Protein AF-A0A0J0YBT5-F1 (afdb_monomer_lite)

Foldseek 3Di:
DDDDDDDDDDDDPDDPVVVQQQVQFPQNVCVPDPVVVVKAWDDFPRDGHDPPGDTDIDD

Secondary structure (DSSP, 8-state):
------------SS-HHHHHHHHT-GGGHHHHS-GGG--EEEE--SSPP-TT---EEE-

Sequence (59 aa):
MKLYKKETVQHVNASLEECWAFFSSPSNLQKITPETMGFEITDFDNKSMYAGQIIQYKV

pLDDT: mean 92.53, std 4.09, range [70.25, 97.69]

Structure (mmCIF, N/CA/C/O backbone):
data_AF-A0A0J0YBT5-F1
#
_entr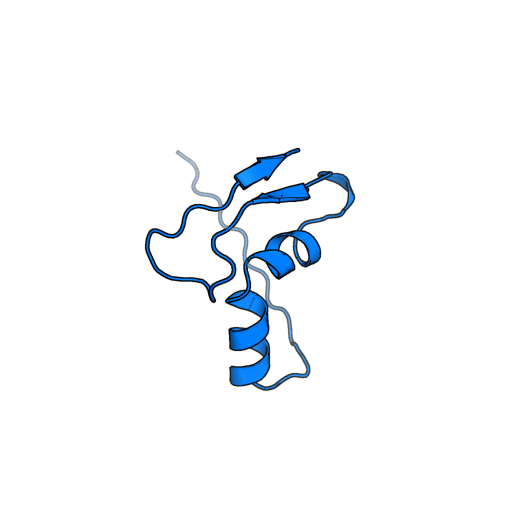y.id   AF-A0A0J0YBT5-F1
#
loop_
_atom_site.group_PDB
_atom_site.id
_atom_site.type_symbol
_atom_site.label_atom_id
_atom_site.label_alt_id
_atom_site.label_comp_id
_atom_site.label_asym_id
_atom_site.label_entity_id
_atom_site.label_seq_id
_atom_site.pdbx_PDB_ins_code
_atom_site.Cartn_x
_atom_site.Cartn_y
_atom_site.Cartn_z
_atom_site.occupancy
_atom_site.B_iso_or_equiv
_atom_site.auth_seq_id
_atom_site.auth_comp_id
_atom_site.auth_asym_id
_atom_site.auth_atom_id
_atom_site.pdbx_PDB_model_num
ATOM 1 N N . MET A 1 1 ? -10.018 -26.153 17.313 1.00 70.25 1 MET A N 1
ATOM 2 C CA . MET A 1 1 ? -10.292 -24.958 16.478 1.00 70.25 1 MET A CA 1
ATOM 3 C C . MET A 1 1 ? -10.270 -25.366 15.018 1.00 70.25 1 MET A C 1
ATOM 5 O O . MET A 1 1 ? -9.419 -26.168 14.657 1.00 70.25 1 MET A O 1
ATOM 9 N N . LYS A 1 2 ? -11.189 -24.856 14.194 1.00 76.50 2 LYS A N 1
ATOM 10 C CA . LYS A 1 2 ? -11.132 -25.040 12.736 1.00 76.50 2 LYS A CA 1
ATOM 11 C C . LYS A 1 2 ? -10.313 -23.897 12.133 1.00 76.50 2 LYS A C 1
ATOM 13 O O . LYS A 1 2 ? -10.578 -22.741 12.451 1.00 76.50 2 LYS A O 1
ATOM 18 N N . LEU A 1 3 ? -9.320 -24.234 11.314 1.00 88.62 3 LEU A N 1
ATOM 19 C CA . LEU A 1 3 ? -8.527 -23.277 10.546 1.00 88.62 3 LEU A CA 1
ATOM 20 C C . LEU A 1 3 ? -9.208 -23.071 9.189 1.00 88.62 3 LEU A C 1
ATOM 22 O O . LEU A 1 3 ? -9.468 -24.046 8.487 1.00 88.62 3 LEU A O 1
ATOM 26 N N . TYR A 1 4 ? -9.494 -21.822 8.830 1.00 91.69 4 TYR A N 1
ATOM 27 C CA . TYR A 1 4 ? -10.071 -21.465 7.533 1.00 91.69 4 TYR A CA 1
ATOM 28 C C . TYR A 1 4 ? -9.038 -20.694 6.712 1.00 91.69 4 TYR A C 1
ATOM 30 O O . TYR A 1 4 ? -8.353 -19.821 7.240 1.00 91.69 4 TYR A O 1
ATOM 38 N N . LYS A 1 5 ? -8.938 -21.016 5.420 1.00 93.69 5 LYS A N 1
ATOM 39 C CA . LYS A 1 5 ? -8.044 -20.366 4.456 1.00 93.69 5 LYS A CA 1
ATOM 40 C C . LYS A 1 5 ? -8.863 -19.944 3.239 1.00 93.69 5 LYS A C 1
ATOM 42 O O . LYS A 1 5 ? -9.672 -20.728 2.750 1.00 93.69 5 LYS A O 1
ATOM 47 N N . LYS A 1 6 ? -8.650 -18.721 2.756 1.00 92.62 6 LYS A N 1
ATOM 48 C CA . LYS A 1 6 ? -9.199 -18.222 1.491 1.00 92.62 6 LYS A CA 1
ATOM 49 C C . LYS A 1 6 ? -8.027 -17.901 0.571 1.00 92.62 6 LYS A C 1
ATOM 51 O O . LYS A 1 6 ? -7.140 -17.155 0.968 1.00 92.62 6 LYS A O 1
ATOM 56 N N . GLU A 1 7 ? -8.026 -18.472 -0.627 1.00 95.69 7 GLU A N 1
ATOM 57 C CA . GLU A 1 7 ? -7.002 -18.240 -1.650 1.00 95.69 7 GLU A CA 1
ATOM 58 C C . GLU A 1 7 ? -7.665 -17.762 -2.934 1.00 95.69 7 GLU A C 1
ATOM 60 O O . GLU A 1 7 ? -8.709 -18.281 -3.329 1.00 95.69 7 GLU A O 1
ATOM 65 N N . THR A 1 8 ? -7.064 -16.765 -3.577 1.00 93.00 8 THR A N 1
ATOM 66 C CA . THR A 1 8 ? -7.531 -16.199 -4.845 1.00 93.00 8 THR A CA 1
ATOM 67 C C . THR A 1 8 ? -6.333 -15.798 -5.693 1.00 93.00 8 THR A C 1
ATOM 69 O O . THR A 1 8 ? -5.344 -15.304 -5.156 1.00 93.00 8 THR A O 1
ATOM 72 N N . VAL A 1 9 ? -6.439 -15.972 -7.011 1.00 94.50 9 VAL A N 1
ATOM 73 C CA . VAL A 1 9 ? -5.419 -15.561 -7.986 1.00 94.50 9 VAL A CA 1
ATOM 74 C C . VAL A 1 9 ? -6.034 -14.536 -8.932 1.00 94.50 9 VAL A C 1
ATOM 76 O O . VAL A 1 9 ? -7.152 -14.731 -9.407 1.00 94.50 9 VAL A O 1
ATOM 79 N N . GLN A 1 10 ? -5.299 -13.462 -9.213 1.00 90.50 10 GLN A N 1
ATOM 80 C CA . GLN A 1 10 ? -5.676 -12.437 -10.181 1.00 90.50 10 GLN A CA 1
ATOM 81 C C . GLN A 1 10 ? -4.520 -12.219 -11.158 1.00 90.50 10 GLN A C 1
ATOM 83 O O . GLN A 1 10 ? -3.383 -12.022 -10.739 1.00 90.50 10 GLN A O 1
ATOM 88 N N . HIS A 1 11 ? -4.814 -12.252 -12.458 1.00 94.31 11 HIS A N 1
ATOM 89 C CA . HIS A 1 11 ? -3.850 -11.898 -13.497 1.00 94.31 11 HIS A CA 1
ATOM 90 C C . HIS A 1 11 ? -4.013 -10.421 -13.840 1.00 94.31 11 HIS A C 1
ATOM 92 O O . HIS A 1 11 ? -5.102 -9.983 -14.212 1.00 94.31 11 HIS A O 1
ATOM 98 N N . VAL A 1 12 ? -2.932 -9.660 -13.698 1.00 92.69 12 VAL A N 1
ATOM 99 C CA . VAL A 1 12 ? -2.889 -8.231 -14.008 1.00 92.69 12 VAL A CA 1
ATOM 100 C C . VAL A 1 12 ? -2.038 -8.056 -15.257 1.00 92.69 12 VAL A C 1
ATOM 102 O O . VAL A 1 12 ? -0.927 -8.574 -15.323 1.00 92.69 12 VAL A O 1
ATOM 105 N N . ASN A 1 13 ? -2.564 -7.353 -16.260 1.00 96.56 13 ASN A N 1
ATOM 106 C CA . ASN A 1 13 ? -1.821 -7.033 -17.477 1.00 96.56 13 ASN A CA 1
ATOM 107 C C . ASN A 1 13 ? -0.911 -5.817 -17.238 1.00 96.56 13 ASN A C 1
ATOM 109 O O . ASN A 1 13 ? -1.186 -4.729 -17.738 1.00 96.56 13 ASN A O 1
ATOM 113 N N . ALA A 1 14 ? 0.106 -6.003 -16.400 1.00 96.44 14 ALA A N 1
ATOM 114 C CA . ALA A 1 14 ? 1.090 -4.995 -16.021 1.00 96.44 14 ALA A CA 1
ATOM 115 C C . ALA A 1 14 ? 2.416 -5.676 -15.654 1.00 96.44 14 ALA A C 1
ATOM 117 O O . ALA A 1 14 ? 2.442 -6.866 -15.321 1.00 96.44 14 ALA A O 1
ATOM 118 N N . SER A 1 15 ? 3.515 -4.929 -15.699 1.00 97.69 15 SER A N 1
ATOM 119 C CA . SER A 1 15 ? 4.810 -5.399 -15.211 1.00 97.69 15 SER A CA 1
ATOM 120 C C . SER A 1 15 ? 4.805 -5.545 -13.684 1.00 97.69 15 SER A C 1
ATOM 122 O O . SER A 1 15 ? 3.946 -5.006 -12.973 1.00 97.69 15 SER A O 1
ATOM 124 N N . LEU A 1 16 ? 5.788 -6.276 -13.158 1.00 95.12 16 LEU A N 1
ATOM 125 C CA . LEU A 1 16 ? 5.962 -6.408 -11.714 1.00 95.12 16 LEU A CA 1
ATOM 126 C C . LEU A 1 16 ? 6.279 -5.053 -11.067 1.00 95.12 16 LEU A C 1
ATOM 128 O O . LEU A 1 16 ? 5.763 -4.751 -9.995 1.00 95.12 16 LEU A O 1
ATOM 132 N N . GLU A 1 17 ? 7.093 -4.233 -11.726 1.00 96.31 17 GLU A N 1
ATOM 133 C CA . GLU A 1 17 ? 7.464 -2.888 -11.285 1.00 96.31 17 GLU A CA 1
ATOM 134 C C . GLU A 1 17 ? 6.250 -1.958 -11.240 1.00 96.31 17 GLU A C 1
ATOM 136 O O . GLU A 1 17 ? 6.072 -1.239 -10.258 1.00 96.31 17 GLU A O 1
ATOM 141 N N . GLU A 1 18 ? 5.388 -2.002 -12.259 1.00 96.00 18 GLU A N 1
ATOM 142 C CA . GLU A 1 18 ? 4.139 -1.233 -12.292 1.00 96.00 18 GLU A CA 1
ATOM 143 C C . GLU A 1 18 ? 3.206 -1.650 -11.151 1.00 96.00 18 GLU A C 1
ATOM 145 O O . GLU A 1 18 ? 2.684 -0.800 -10.424 1.00 96.00 18 GLU A O 1
ATOM 150 N N . CYS A 1 19 ? 3.047 -2.961 -10.939 1.00 94.56 19 CYS A N 1
ATOM 151 C CA . CYS A 1 19 ? 2.280 -3.482 -9.812 1.00 94.56 19 CYS A CA 1
ATOM 152 C C . CYS A 1 19 ? 2.874 -3.015 -8.478 1.00 94.56 19 CYS A C 1
ATOM 154 O O . CYS A 1 19 ? 2.149 -2.523 -7.614 1.00 94.56 19 CYS A O 1
ATOM 156 N N . TRP A 1 20 ? 4.193 -3.124 -8.305 1.00 92.62 20 TRP A N 1
ATOM 157 C CA . TRP A 1 20 ? 4.867 -2.731 -7.070 1.00 92.62 20 TRP A CA 1
ATOM 158 C C . TRP A 1 20 ? 4.717 -1.237 -6.782 1.00 92.62 20 TRP A C 1
ATOM 160 O O . TRP A 1 20 ? 4.404 -0.864 -5.651 1.00 92.62 20 TRP A O 1
ATOM 170 N N . ALA A 1 21 ? 4.874 -0.386 -7.798 1.00 93.81 21 ALA A N 1
ATOM 171 C CA . ALA A 1 21 ? 4.670 1.054 -7.683 1.00 93.81 21 ALA A CA 1
ATOM 172 C C . ALA A 1 21 ? 3.223 1.395 -7.291 1.00 93.81 21 ALA A C 1
ATOM 174 O O . ALA A 1 21 ? 2.995 2.290 -6.475 1.00 93.81 21 ALA A O 1
ATOM 175 N N . PHE A 1 22 ? 2.245 0.656 -7.826 1.00 94.50 22 PHE A N 1
ATOM 176 C CA . PHE A 1 22 ? 0.840 0.834 -7.478 1.00 94.50 22 PHE A CA 1
ATOM 177 C C . PHE A 1 22 ? 0.547 0.424 -6.028 1.00 94.50 22 PHE A C 1
ATOM 179 O O . PHE A 1 22 ? -0.014 1.223 -5.276 1.00 94.50 22 PHE A O 1
ATOM 186 N N . PHE A 1 23 ? 0.941 -0.788 -5.620 1.00 91.44 23 PHE A N 1
ATOM 187 C CA . PHE A 1 23 ? 0.662 -1.315 -4.278 1.00 91.44 23 PHE A CA 1
ATOM 188 C C . PHE A 1 23 ? 1.472 -0.628 -3.176 1.00 91.44 23 PHE A C 1
ATOM 190 O O . PHE A 1 23 ? 1.011 -0.562 -2.041 1.00 91.44 23 PHE A O 1
ATOM 197 N N . SER A 1 24 ? 2.635 -0.063 -3.504 1.00 92.50 24 SER A N 1
ATOM 198 C CA . SER A 1 24 ? 3.469 0.687 -2.557 1.00 92.50 24 SER A CA 1
ATOM 199 C C . SER A 1 24 ? 3.039 2.150 -2.405 1.00 92.50 24 SER A C 1
ATOM 201 O O . SER A 1 24 ? 3.776 2.946 -1.830 1.00 92.50 24 SER A O 1
ATOM 203 N N . SER A 1 25 ? 1.869 2.546 -2.912 1.00 93.88 25 SER A N 1
ATOM 204 C CA . SER A 1 25 ? 1.341 3.902 -2.751 1.00 93.88 25 SER A CA 1
ATOM 205 C C . SER A 1 25 ? 0.181 3.913 -1.750 1.00 93.88 25 SER A C 1
ATOM 207 O O . SER A 1 25 ? -0.853 3.301 -2.032 1.00 93.88 25 SER A O 1
ATOM 209 N N . PRO A 1 26 ? 0.296 4.624 -0.607 1.00 92.75 26 PRO A N 1
ATOM 210 C CA . PRO A 1 26 ? -0.775 4.718 0.388 1.00 92.75 26 PRO A CA 1
ATOM 211 C C . PRO A 1 26 ? -2.127 5.098 -0.211 1.00 92.75 26 PRO A C 1
ATOM 213 O O . PRO A 1 26 ? -3.126 4.448 0.079 1.00 92.75 26 PRO A O 1
ATOM 216 N N . SER A 1 27 ? -2.152 6.068 -1.128 1.00 91.00 27 SER A N 1
ATOM 217 C CA . SER A 1 27 ? -3.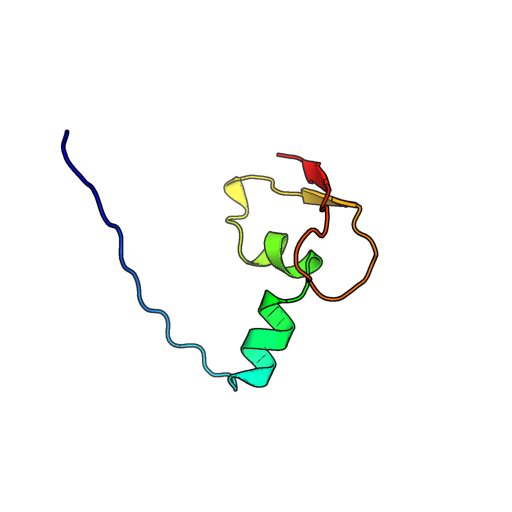377 6.557 -1.772 1.00 91.00 27 SER A CA 1
ATOM 218 C C . SER A 1 27 ? -4.121 5.497 -2.593 1.00 91.00 27 SER A C 1
ATOM 220 O O . SER A 1 27 ? -5.330 5.609 -2.798 1.00 91.00 27 SER A O 1
ATOM 222 N N . ASN A 1 28 ? -3.439 4.440 -3.044 1.00 93.94 28 ASN A N 1
ATOM 223 C CA . ASN A 1 28 ? -4.069 3.357 -3.794 1.00 93.94 28 ASN A CA 1
ATOM 224 C C . ASN A 1 28 ? -4.747 2.312 -2.893 1.00 93.94 28 ASN A C 1
ATOM 226 O O . ASN A 1 28 ? -5.549 1.537 -3.412 1.00 93.94 28 ASN A O 1
ATOM 230 N N . LEU A 1 29 ? -4.522 2.317 -1.569 1.00 90.94 29 LEU A N 1
ATOM 231 C CA . LEU A 1 29 ? -5.255 1.437 -0.643 1.00 90.94 29 LEU A CA 1
ATOM 232 C C . LEU A 1 29 ? -6.767 1.648 -0.738 1.00 90.94 29 LEU A C 1
ATOM 234 O O . LEU A 1 29 ? -7.539 0.691 -0.712 1.00 90.94 29 LEU A O 1
ATOM 238 N N . GLN A 1 30 ? -7.189 2.896 -0.927 1.00 91.44 30 GLN A N 1
ATOM 239 C CA . GLN A 1 30 ? -8.594 3.227 -1.118 1.00 91.44 30 GLN A CA 1
ATOM 240 C C . GLN A 1 30 ? -9.157 2.671 -2.430 1.00 91.44 30 GLN A C 1
ATOM 242 O O . GLN A 1 30 ? -10.292 2.212 -2.451 1.00 91.44 30 GLN A O 1
ATOM 247 N N . LYS A 1 31 ? -8.359 2.622 -3.504 1.00 91.38 31 LYS A N 1
ATOM 248 C CA . LYS A 1 31 ? -8.793 2.088 -4.809 1.00 91.38 31 LYS A CA 1
ATOM 249 C C . LYS A 1 31 ? -8.955 0.570 -4.823 1.00 91.38 31 LYS A C 1
ATOM 251 O O . LYS A 1 31 ? -9.750 0.053 -5.598 1.00 91.38 31 LYS A O 1
ATOM 256 N N . ILE A 1 32 ? -8.169 -0.146 -4.019 1.00 89.69 32 ILE A N 1
ATOM 257 C CA . ILE A 1 32 ? -8.242 -1.615 -3.923 1.00 89.69 32 ILE A CA 1
ATOM 258 C C . ILE A 1 32 ? -9.243 -2.08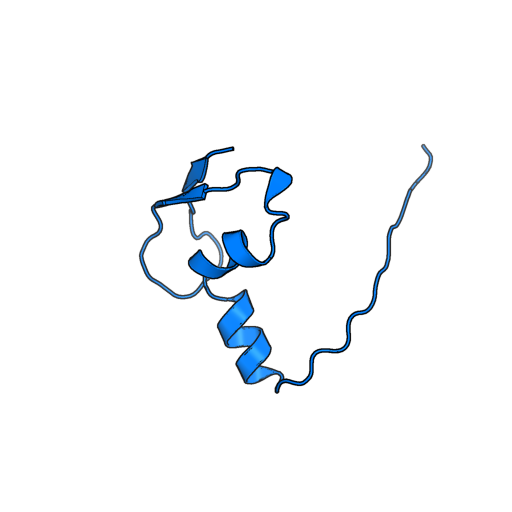9 -2.868 1.00 89.69 32 ILE A C 1
ATOM 260 O O . ILE A 1 32 ? -9.515 -3.286 -2.771 1.00 89.69 32 ILE A O 1
ATOM 264 N N . THR A 1 33 ? -9.782 -1.166 -2.075 1.00 90.88 33 THR A N 1
ATOM 265 C CA . THR A 1 33 ? -10.798 -1.460 -1.069 1.00 90.88 33 THR A CA 1
ATOM 266 C C . THR A 1 33 ? -12.183 -1.326 -1.705 1.00 90.88 33 THR A C 1
ATOM 268 O O . THR A 1 33 ? -12.413 -0.371 -2.446 1.00 90.88 33 THR A O 1
ATOM 271 N N . PRO A 1 34 ? -13.125 -2.256 -1.457 1.00 91.62 34 PRO A N 1
ATOM 272 C CA . PRO A 1 34 ? -14.479 -2.138 -1.986 1.00 91.62 34 PRO A CA 1
ATOM 273 C C . PRO A 1 34 ? -15.125 -0.803 -1.602 1.00 91.62 34 PRO A C 1
ATOM 275 O O . PRO A 1 34 ? -15.164 -0.459 -0.421 1.00 91.62 34 PRO A O 1
ATOM 278 N N . GLU A 1 35 ? -15.697 -0.096 -2.580 1.00 90.12 35 GLU A N 1
ATOM 279 C CA . GLU A 1 35 ? -16.326 1.220 -2.370 1.00 90.12 35 GLU A CA 1
ATOM 280 C C . GLU A 1 35 ? -17.399 1.194 -1.272 1.00 90.12 35 GLU A C 1
ATOM 282 O O . GLU A 1 35 ? -17.546 2.146 -0.510 1.00 90.12 35 GLU A O 1
ATOM 287 N N . THR A 1 36 ? -18.102 0.068 -1.121 1.00 93.88 36 THR A N 1
ATOM 288 C CA . THR A 1 36 ? -19.139 -0.129 -0.100 1.00 93.88 36 THR A CA 1
ATOM 289 C C . THR A 1 36 ? -18.628 -0.056 1.338 1.00 93.88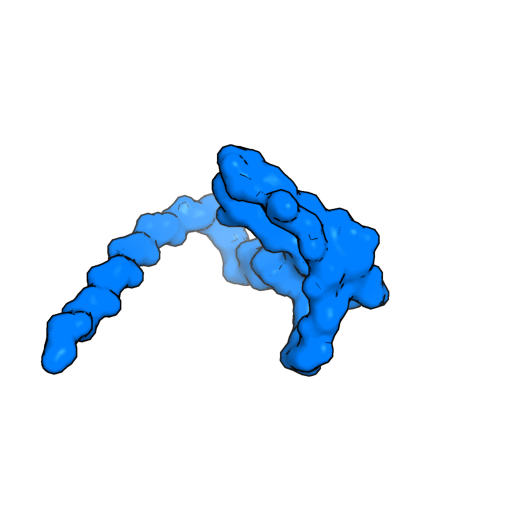 36 THR A C 1
ATOM 291 O O . THR A 1 36 ? -19.444 0.054 2.246 1.00 93.88 36 THR A O 1
ATOM 294 N N . MET A 1 37 ? -17.314 -0.163 1.574 1.00 91.81 37 MET A N 1
ATOM 295 C CA . MET A 1 37 ? -16.756 0.055 2.911 1.00 91.81 37 MET A CA 1
ATOM 296 C C . MET A 1 37 ? -16.708 1.535 3.288 1.00 91.81 37 MET A C 1
ATOM 298 O O . MET A 1 37 ? -16.651 1.812 4.472 1.00 91.81 37 MET A O 1
ATOM 302 N N . GLY A 1 38 ? -16.710 2.476 2.337 1.00 91.19 38 GLY A N 1
ATOM 303 C CA . GLY A 1 38 ? -16.531 3.896 2.666 1.00 91.19 38 GLY A CA 1
ATOM 304 C C . GLY A 1 38 ? -15.138 4.232 3.217 1.00 91.19 38 GLY A C 1
ATOM 305 O O . GLY A 1 38 ? -14.984 5.209 3.938 1.00 91.19 38 GLY A O 1
ATOM 306 N N . PHE A 1 39 ? -14.125 3.421 2.893 1.00 93.56 39 PHE A N 1
ATOM 307 C CA . PHE A 1 39 ? -12.744 3.650 3.313 1.00 93.56 39 PHE A CA 1
ATOM 308 C C . PHE A 1 39 ? -12.194 4.931 2.671 1.00 93.56 39 PHE A C 1
ATOM 310 O O . PHE A 1 39 ? -12.075 5.009 1.448 1.00 93.56 39 PHE A O 1
ATOM 317 N N . GLU A 1 40 ? -11.833 5.913 3.491 1.00 94.38 40 GLU A N 1
ATOM 318 C CA . GLU A 1 40 ? -11.290 7.201 3.059 1.00 94.38 40 GLU A CA 1
ATOM 319 C C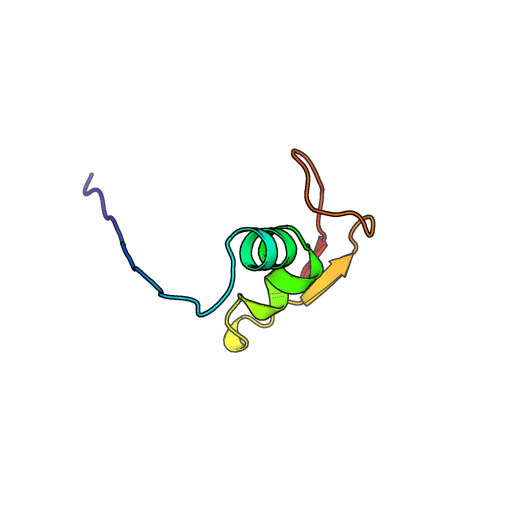 . GLU A 1 40 ? -9.971 7.488 3.774 1.00 94.38 40 GLU A C 1
ATOM 321 O O . GLU A 1 40 ? -9.926 7.546 5.002 1.00 94.38 40 GLU A O 1
ATOM 326 N N . ILE A 1 41 ? -8.887 7.682 3.023 1.00 93.56 41 ILE A N 1
ATOM 327 C CA . ILE A 1 41 ? -7.592 8.070 3.596 1.00 93.56 41 ILE A CA 1
ATOM 328 C C . ILE A 1 41 ? -7.632 9.552 3.959 1.00 93.56 41 ILE A C 1
ATOM 330 O O . ILE A 1 41 ? -7.910 10.393 3.108 1.00 93.56 41 ILE A O 1
ATOM 334 N N . THR A 1 42 ? -7.297 9.872 5.207 1.00 94.94 42 THR A N 1
ATOM 335 C CA . THR A 1 42 ? -7.317 11.248 5.718 1.00 94.94 42 THR A CA 1
ATOM 336 C C . THR A 1 42 ? -5.926 11.862 5.829 1.00 94.94 42 THR A C 1
ATOM 338 O O . THR A 1 42 ? -5.803 13.074 5.691 1.00 94.94 42 THR A O 1
ATOM 341 N N . ASP A 1 43 ? -4.886 11.056 6.084 1.00 94.62 43 ASP A N 1
ATOM 342 C CA . ASP A 1 43 ? -3.508 11.549 6.209 1.00 94.62 43 ASP A CA 1
ATOM 343 C C . ASP A 1 43 ? -2.450 10.451 5.991 1.00 94.62 43 ASP A C 1
ATOM 345 O O . ASP A 1 43 ? -2.649 9.285 6.349 1.00 94.62 43 ASP A O 1
ATOM 349 N N . PHE A 1 44 ? -1.313 10.845 5.413 1.00 94.38 44 PHE A N 1
ATOM 350 C CA . PHE A 1 44 ? -0.080 10.066 5.281 1.00 94.38 44 PHE A CA 1
ATOM 351 C C . PHE A 1 44 ? 1.088 10.999 4.918 1.00 94.38 44 PHE A C 1
ATOM 353 O O . PHE A 1 44 ? 0.905 12.102 4.408 1.00 94.38 44 PHE A O 1
ATOM 360 N N . ASP A 1 45 ? 2.326 10.545 5.106 1.00 93.38 45 ASP A N 1
ATOM 361 C CA . ASP A 1 45 ? 3.526 11.383 4.959 1.00 93.38 45 ASP A CA 1
ATOM 362 C C . ASP A 1 45 ? 3.961 11.672 3.502 1.00 93.38 45 ASP A C 1
ATOM 364 O O . ASP A 1 45 ? 5.090 12.108 3.266 1.00 93.38 45 ASP A O 1
ATOM 368 N N . ASN A 1 46 ? 3.083 11.432 2.521 1.00 90.38 46 ASN A N 1
ATOM 369 C CA . ASN A 1 46 ? 3.325 11.586 1.080 1.00 90.38 46 ASN A CA 1
ATOM 370 C C . ASN A 1 46 ? 4.528 10.802 0.523 1.00 90.38 46 ASN A C 1
ATOM 372 O O . ASN A 1 46 ? 5.000 11.093 -0.578 1.00 90.38 46 ASN A O 1
ATOM 376 N N . LYS A 1 47 ? 5.012 9.780 1.240 1.00 91.75 47 LYS A N 1
ATOM 377 C CA . LYS A 1 47 ? 6.058 8.878 0.747 1.00 91.75 47 LYS A CA 1
ATOM 378 C C . LYS A 1 47 ? 5.479 7.564 0.232 1.00 91.75 47 LYS A C 1
ATOM 380 O O . LYS A 1 47 ? 4.376 7.151 0.596 1.00 91.75 47 LYS A O 1
ATOM 385 N N . SER A 1 48 ? 6.274 6.890 -0.601 1.00 91.25 48 SER A N 1
ATOM 386 C CA . SER A 1 48 ? 6.074 5.467 -0.897 1.00 91.25 48 SER A CA 1
ATOM 387 C C . SER A 1 48 ? 6.008 4.680 0.407 1.00 91.25 48 SER A C 1
ATOM 389 O O . SER A 1 48 ? 6.692 5.033 1.363 1.00 91.25 48 SER A O 1
ATOM 391 N N . MET A 1 49 ? 5.230 3.603 0.431 1.00 93.12 49 MET A N 1
ATOM 392 C CA . MET A 1 49 ? 5.099 2.742 1.596 1.00 93.12 49 MET A CA 1
ATOM 393 C C . MET A 1 49 ? 6.443 2.218 2.082 1.00 93.12 49 MET A C 1
ATOM 395 O 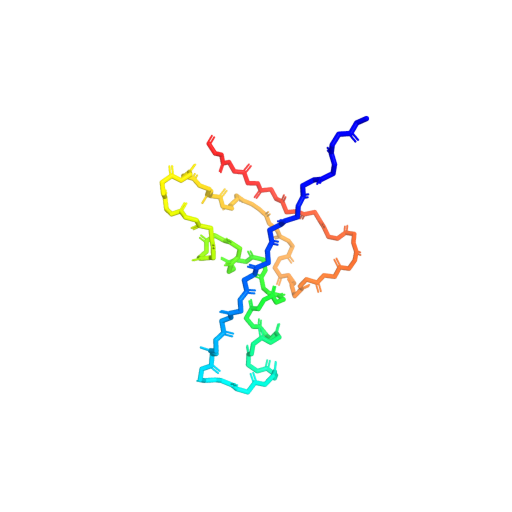O . MET A 1 49 ? 7.304 1.824 1.293 1.00 93.12 49 MET A O 1
ATOM 399 N N . TYR A 1 50 ? 6.589 2.184 3.403 1.00 92.88 50 TYR A N 1
ATOM 400 C CA . TYR A 1 50 ? 7.748 1.633 4.091 1.00 92.88 50 TYR A CA 1
ATOM 401 C C . TYR A 1 50 ? 7.334 1.009 5.426 1.00 92.88 50 TYR A C 1
ATOM 403 O O . TYR A 1 50 ? 6.266 1.288 5.978 1.00 92.88 50 TYR A O 1
ATOM 411 N N . ALA A 1 51 ? 8.192 0.139 5.958 1.00 93.75 51 ALA A N 1
ATOM 412 C CA . ALA A 1 51 ? 7.930 -0.539 7.220 1.00 93.75 51 ALA A CA 1
ATOM 413 C C . ALA A 1 51 ? 7.785 0.473 8.371 1.00 93.75 51 ALA A C 1
ATOM 415 O O . ALA A 1 51 ? 8.679 1.280 8.615 1.00 93.75 51 ALA A O 1
ATOM 416 N N . GLY A 1 52 ? 6.660 0.410 9.086 1.00 94.00 52 GLY A N 1
ATOM 417 C CA . GLY A 1 52 ? 6.360 1.312 10.201 1.00 94.00 52 GLY A CA 1
ATOM 418 C C . GLY A 1 52 ? 5.708 2.642 9.807 1.00 94.00 52 GLY A C 1
ATOM 419 O O . GLY A 1 52 ? 5.521 3.488 10.679 1.00 94.00 52 GLY A O 1
ATOM 420 N N . GLN A 1 53 ? 5.347 2.847 8.534 1.00 94.44 53 GLN A N 1
ATOM 421 C CA . GLN A 1 53 ? 4.547 4.004 8.123 1.00 94.44 53 GLN A CA 1
ATOM 422 C C . GLN A 1 53 ? 3.162 3.976 8.792 1.00 94.44 53 GLN A C 1
ATOM 424 O O . GLN A 1 53 ? 2.521 2.927 8.878 1.00 94.44 53 GLN A O 1
ATOM 429 N N . ILE A 1 54 ? 2.695 5.142 9.244 1.00 94.50 54 ILE A N 1
ATOM 430 C CA . ILE A 1 54 ? 1.349 5.334 9.793 1.00 94.50 54 ILE A CA 1
ATOM 431 C C . ILE A 1 54 ? 0.486 6.003 8.721 1.00 94.50 54 ILE A C 1
ATOM 433 O O . ILE A 1 54 ? 0.870 7.037 8.178 1.00 94.50 54 ILE A O 1
ATOM 437 N N . ILE A 1 55 ? -0.674 5.410 8.435 1.00 94.31 55 ILE A N 1
ATOM 438 C CA . ILE A 1 55 ? -1.683 5.935 7.508 1.00 94.31 55 ILE A CA 1
ATOM 439 C C . ILE A 1 55 ? -2.979 6.113 8.298 1.00 94.31 55 ILE A C 1
ATOM 441 O O . ILE A 1 55 ? -3.432 5.176 8.959 1.00 94.31 55 ILE A O 1
ATOM 445 N N . GLN A 1 56 ? -3.566 7.305 8.241 1.00 95.50 56 GLN A N 1
ATOM 446 C CA . GLN A 1 56 ? -4.851 7.599 8.869 1.00 95.50 56 GLN A CA 1
ATOM 447 C C . GLN A 1 56 ? -5.979 7.430 7.853 1.00 95.50 56 GLN A C 1
ATOM 449 O O . GLN A 1 56 ? -5.861 7.858 6.704 1.00 95.50 56 GLN A O 1
ATOM 454 N N . TYR A 1 57 ? -7.074 6.808 8.282 1.00 94.75 57 TYR A N 1
ATOM 455 C CA . TYR A 1 57 ? -8.253 6.598 7.453 1.00 94.75 57 TYR A CA 1
ATOM 456 C C . TYR A 1 57 ? -9.535 6.636 8.287 1.00 94.75 57 TYR A C 1
ATOM 458 O O . TYR A 1 57 ? -9.508 6.490 9.512 1.00 94.75 57 TYR A O 1
ATOM 466 N N . LYS A 1 58 ? -10.663 6.798 7.599 1.00 93.62 58 LYS A N 1
ATOM 467 C CA . LYS A 1 58 ? -12.020 6.730 8.138 1.00 93.62 58 LYS A CA 1
ATOM 468 C C . LYS A 1 58 ? -12.834 5.670 7.387 1.00 93.62 58 LYS A C 1
ATOM 470 O O . LYS A 1 58 ? -12.536 5.373 6.233 1.00 93.62 58 LYS A O 1
ATOM 475 N N . VAL A 1 59 ? -13.824 5.098 8.073 1.00 90.25 59 VAL A N 1
ATOM 476 C CA . VAL A 1 59 ? -14.842 4.157 7.574 1.00 90.25 59 VAL A CA 1
ATOM 477 C C . VAL A 1 59 ? -16.193 4.602 8.129 1.00 90.25 59 VAL A C 1
ATOM 479 O O . VAL A 1 59 ? -16.196 5.080 9.291 1.00 90.25 59 VAL A O 1
#

Radius of gyration: 14.39 Å; chains: 1; bounding box: 27×37×34 Å